Protein AF-A0A074SA97-F1 (afdb_monomer_lite)

Radius of gyration: 10.23 Å; chains: 1; bounding box: 27×27×24 Å

pLDDT: mean 88.26, std 12.86, range [43.78, 97.19]

Organism: NCBI:txid1423351

InterPro domains:
  IPR002893 Zinc finger, MYND-type [PF01753] (7-46)
  IPR002893 Zinc finger, MYND-type [PS50865] (7-46)

Foldseek 3Di:
DDQQAAQPQPRHGAVVGWDADPADSRGTHNDPVSCVVCVVVCVVPRHHD

Sequence (49 aa):
DCLVNVCWMCGGPGKPELRACSQCKQARYCSVLCQRQGWKAHKKYCRAP

Structure (mmCIF, N/CA/C/O backbone):
data_AF-A0A074SA97-F1
#
_entry.id   AF-A0A074SA97-F1
#
loop_
_atom_site.group_PDB
_atom_site.id
_atom_site.type_symbol
_atom_site.label_atom_id
_atom_site.label_alt_id
_atom_site.label_comp_id
_atom_site.label_asym_id
_atom_site.label_entity_id
_atom_site.label_seq_id
_atom_site.pdbx_PDB_ins_code
_atom_site.Cartn_x
_atom_site.Cartn_y
_atom_site.Cartn_z
_atom_site.occupancy
_atom_site.B_iso_or_equiv
_atom_site.auth_seq_id
_atom_site.auth_comp_id
_atom_site.auth_asym_id
_atom_site.auth_atom_id
_atom_site.pdbx_PDB_model_num
ATOM 1 N N . ASP A 1 1 ? 6.592 -23.996 -2.602 1.00 43.78 1 ASP A N 1
ATOM 2 C CA . ASP A 1 1 ? 6.791 -22.709 -1.916 1.00 43.78 1 ASP A CA 1
ATOM 3 C C . ASP A 1 1 ? 5.941 -21.642 -2.606 1.00 43.78 1 ASP A C 1
ATOM 5 O O . ASP A 1 1 ? 6.267 -21.192 -3.699 1.00 43.78 1 ASP A O 1
ATOM 9 N N . CYS A 1 2 ? 4.739 -21.385 -2.086 1.00 44.56 2 CYS A N 1
ATOM 10 C CA . CYS A 1 2 ? 3.673 -20.691 -2.817 1.00 44.56 2 CYS A CA 1
ATOM 11 C C . CYS A 1 2 ? 3.716 -19.168 -2.596 1.00 44.56 2 CYS A C 1
ATOM 13 O O . CYS A 1 2 ? 3.089 -18.658 -1.677 1.00 44.56 2 CYS A O 1
ATOM 15 N N . LEU A 1 3 ? 4.443 -18.456 -3.465 1.00 54.66 3 LEU A N 1
ATOM 16 C CA . LEU A 1 3 ? 4.137 -17.110 -3.997 1.00 54.66 3 LEU A CA 1
ATOM 17 C C . LEU A 1 3 ? 3.667 -15.991 -3.027 1.00 54.66 3 LEU A C 1
ATOM 19 O O . LEU A 1 3 ? 2.984 -15.063 -3.455 1.00 54.66 3 LEU A O 1
ATOM 23 N N . VAL A 1 4 ? 4.079 -15.973 -1.755 1.00 59.31 4 VAL A N 1
ATOM 24 C CA . VAL A 1 4 ? 3.717 -14.895 -0.796 1.00 59.31 4 VAL A CA 1
ATOM 25 C C . VAL A 1 4 ? 4.378 -13.529 -1.073 1.00 59.31 4 VAL A C 1
ATOM 27 O O . VAL A 1 4 ? 4.188 -12.579 -0.314 1.00 59.31 4 VAL A O 1
ATOM 30 N N . ASN A 1 5 ? 5.134 -13.393 -2.167 1.00 75.00 5 ASN A N 1
ATOM 31 C CA . ASN A 1 5 ? 5.852 -12.170 -2.532 1.00 75.00 5 ASN A CA 1
ATOM 32 C C . ASN A 1 5 ? 5.469 -11.630 -3.922 1.00 75.00 5 ASN A C 1
ATOM 34 O O . ASN A 1 5 ? 6.336 -11.254 -4.713 1.00 75.00 5 ASN A O 1
ATOM 38 N N . VAL A 1 6 ? 4.166 -11.506 -4.194 1.00 88.88 6 VAL A N 1
ATOM 39 C CA . VAL A 1 6 ? 3.653 -10.753 -5.355 1.00 88.88 6 VAL A CA 1
ATOM 40 C C . VAL A 1 6 ? 2.919 -9.474 -4.950 1.00 88.88 6 VAL A C 1
ATOM 42 O O . VAL A 1 6 ? 2.297 -9.385 -3.891 1.00 88.88 6 VAL A O 1
ATOM 45 N N . CYS A 1 7 ? 3.008 -8.451 -5.797 1.00 93.50 7 CYS A N 1
ATOM 46 C CA . CYS A 1 7 ? 2.272 -7.208 -5.624 1.00 93.50 7 CYS A CA 1
ATOM 47 C C . CYS A 1 7 ? 0.769 -7.479 -5.715 1.00 93.50 7 CYS A C 1
ATOM 49 O O . CYS A 1 7 ? 0.290 -7.963 -6.738 1.00 93.50 7 CYS A O 1
ATOM 51 N N . TRP A 1 8 ? 0.018 -7.074 -4.691 1.00 93.38 8 TRP A N 1
ATOM 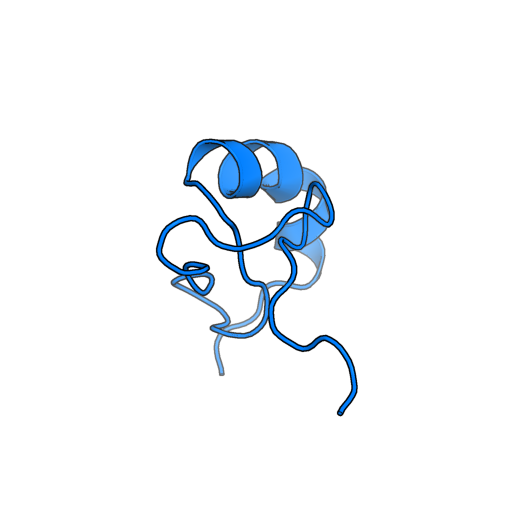52 C CA . TRP A 1 8 ? -1.434 -7.232 -4.630 1.00 93.38 8 TRP A CA 1
ATOM 53 C C . TRP A 1 8 ? -2.154 -6.584 -5.825 1.00 93.38 8 TRP A C 1
ATOM 55 O O . TRP A 1 8 ? -3.228 -7.033 -6.204 1.00 93.38 8 TRP A O 1
ATOM 65 N N . MET A 1 9 ? -1.553 -5.558 -6.443 1.00 94.50 9 MET A N 1
ATOM 66 C CA . MET A 1 9 ? -2.165 -4.852 -7.572 1.00 94.50 9 MET A CA 1
ATOM 67 C C . MET A 1 9 ? -1.796 -5.330 -8.959 1.00 94.50 9 MET A C 1
ATOM 69 O O . MET A 1 9 ? -2.663 -5.362 -9.824 1.00 94.50 9 MET A O 1
ATOM 73 N N . CYS A 1 10 ? -0.525 -5.624 -9.206 1.00 93.19 10 CYS A N 1
ATOM 74 C CA . CYS A 1 10 ? -0.067 -5.960 -10.553 1.00 93.19 10 CYS A CA 1
ATOM 75 C C . CYS A 1 10 ? 0.414 -7.406 -10.683 1.00 93.19 10 CYS A C 1
ATOM 77 O O . CYS A 1 10 ? 0.848 -7.793 -11.760 1.00 93.19 10 CYS A O 1
ATOM 79 N N . GLY A 1 11 ? 0.423 -8.183 -9.594 1.00 91.88 11 GLY A N 1
ATOM 80 C CA . GLY A 1 11 ? 0.987 -9.536 -9.560 1.00 91.88 11 GLY A CA 1
ATOM 81 C C . GLY A 1 11 ? 2.508 -9.593 -9.747 1.00 91.88 11 GLY A C 1
ATOM 82 O O . GLY A 1 11 ? 3.098 -10.663 -9.653 1.00 91.88 11 GLY A O 1
ATOM 83 N N . GLY A 1 12 ? 3.161 -8.454 -9.999 1.00 89.94 12 GLY A N 1
ATOM 84 C CA . GLY A 1 12 ? 4.595 -8.379 -10.245 1.00 89.94 12 GLY A CA 1
ATOM 85 C C . GLY A 1 12 ? 5.444 -8.594 -8.987 1.00 89.94 12 GLY A C 1
ATO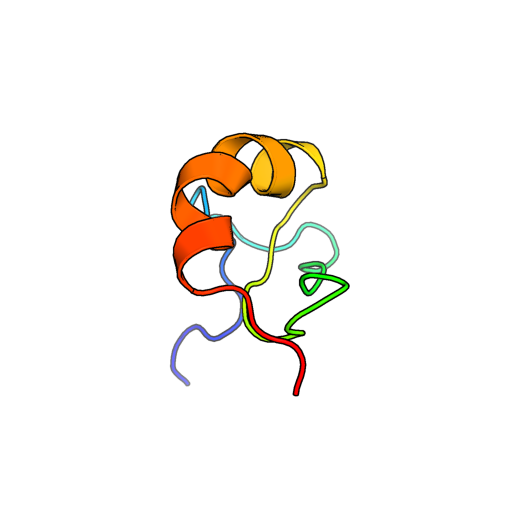M 86 O O . GLY A 1 12 ? 4.951 -8.432 -7.864 1.00 89.94 12 GLY A O 1
ATOM 87 N N . PRO A 1 13 ? 6.737 -8.913 -9.160 1.00 85.94 13 PRO A N 1
ATOM 88 C CA . PRO A 1 13 ? 7.662 -9.094 -8.048 1.00 85.94 13 PRO A CA 1
ATOM 89 C C . PRO A 1 13 ? 7.941 -7.770 -7.321 1.00 85.94 13 PRO A C 1
ATOM 91 O O . PRO A 1 13 ? 7.839 -6.682 -7.898 1.00 85.94 13 PRO A O 1
ATOM 94 N N . GLY A 1 14 ? 8.339 -7.855 -6.050 1.00 75.88 14 GLY A N 1
ATOM 95 C CA . GLY A 1 14 ? 8.945 -6.724 -5.348 1.00 75.88 14 GLY A CA 1
ATOM 96 C C . GLY A 1 14 ? 10.290 -6.369 -5.977 1.00 75.88 14 GLY A C 1
ATOM 97 O O . GLY A 1 14 ? 11.106 -7.252 -6.214 1.00 75.88 14 GLY A O 1
ATOM 98 N N . LYS A 1 15 ? 10.527 -5.091 -6.277 1.00 72.00 15 LYS A N 1
ATOM 99 C CA . LYS A 1 15 ? 11.828 -4.602 -6.753 1.00 72.00 15 LYS A CA 1
ATOM 100 C C . LYS A 1 15 ? 12.242 -3.410 -5.878 1.00 72.00 15 LYS A C 1
ATOM 102 O O . LYS A 1 15 ? 11.696 -2.329 -6.105 1.00 72.00 15 LYS A O 1
ATOM 107 N N . PRO A 1 16 ? 13.141 -3.557 -4.878 1.00 75.31 16 PRO A N 1
ATOM 108 C CA . PRO A 1 16 ? 13.851 -4.768 -4.412 1.00 75.31 16 PRO A CA 1
ATOM 109 C C . PRO A 1 16 ? 13.028 -5.683 -3.485 1.00 75.31 16 PRO A C 1
ATOM 111 O O . PRO A 1 16 ? 13.341 -6.856 -3.334 1.00 75.31 16 PRO A O 1
ATOM 114 N N . GLU A 1 17 ? 11.960 -5.162 -2.885 1.00 85.12 17 GLU A N 1
ATOM 115 C CA . GLU A 1 17 ? 11.062 -5.894 -1.991 1.00 85.12 17 GLU A CA 1
ATOM 116 C C . GLU A 1 17 ? 9.633 -5.368 -2.147 1.00 85.12 17 GLU A C 1
ATOM 118 O O . GLU A 1 17 ? 9.403 -4.297 -2.720 1.00 85.12 17 GLU A O 1
ATOM 123 N N . LEU A 1 18 ? 8.650 -6.118 -1.651 1.00 89.88 18 LEU A N 1
ATOM 124 C CA . LEU A 1 18 ? 7.294 -5.601 -1.543 1.00 89.88 18 LEU A CA 1
ATOM 125 C C . LEU A 1 18 ? 7.090 -4.917 -0.199 1.00 89.88 18 LEU A C 1
ATOM 127 O O . LEU A 1 18 ? 7.397 -5.470 0.853 1.00 89.88 18 LEU A O 1
ATOM 131 N N . ARG A 1 19 ? 6.446 -3.758 -0.233 1.00 91.75 19 ARG A N 1
ATOM 132 C CA . ARG A 1 19 ? 6.092 -2.998 0.961 1.00 91.75 19 ARG A CA 1
ATOM 133 C C . ARG A 1 19 ? 4.730 -3.439 1.466 1.00 91.75 19 ARG A C 1
ATOM 135 O O . ARG A 1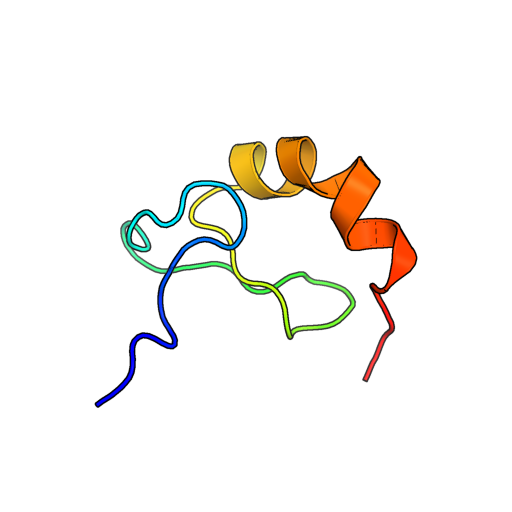 19 ? 3.749 -3.408 0.719 1.00 91.75 19 ARG A O 1
ATOM 142 N N . ALA A 1 20 ? 4.665 -3.834 2.732 1.00 93.50 20 ALA A N 1
ATOM 143 C CA . ALA A 1 20 ? 3.402 -4.133 3.388 1.00 93.50 20 ALA A CA 1
ATOM 144 C C . ALA A 1 20 ? 2.578 -2.852 3.582 1.00 93.50 20 ALA A C 1
ATOM 146 O O . ALA A 1 20 ? 3.116 -1.776 3.850 1.00 93.50 20 ALA A O 1
ATOM 147 N N . CYS A 1 21 ? 1.256 -2.973 3.482 1.00 95.12 21 CYS A N 1
ATOM 148 C CA . CYS A 1 21 ? 0.343 -1.898 3.832 1.00 95.12 21 CYS A CA 1
ATOM 149 C C . CYS A 1 21 ? 0.609 -1.451 5.272 1.00 95.12 21 CYS A C 1
ATOM 151 O O . CYS A 1 21 ? 0.601 -2.273 6.187 1.00 95.12 21 CYS A O 1
ATOM 153 N N . SER A 1 22 ? 0.821 -0.152 5.483 1.00 94.25 22 SER A N 1
ATOM 154 C CA . SER A 1 22 ? 1.173 0.394 6.795 1.00 94.25 22 SER A CA 1
ATOM 155 C C . SER A 1 22 ? 0.114 0.125 7.863 1.00 94.25 22 SER A C 1
ATOM 157 O O . SER A 1 22 ? 0.486 -0.036 9.020 1.00 94.25 22 SER A O 1
ATOM 159 N N . GLN A 1 23 ? -1.158 0.028 7.467 1.00 95.19 23 GLN A N 1
ATOM 160 C CA . GLN A 1 23 ? -2.288 -0.206 8.359 1.00 95.19 23 GLN A CA 1
ATOM 161 C C . GLN A 1 23 ? -2.469 -1.693 8.689 1.00 95.19 23 GLN A C 1
ATOM 163 O O . GLN A 1 23 ? -2.306 -2.081 9.837 1.00 95.19 23 GLN A O 1
ATOM 168 N N . CYS A 1 24 ? -2.782 -2.533 7.696 1.00 95.88 24 CYS A N 1
ATOM 169 C CA . CYS A 1 24 ? -3.144 -3.934 7.951 1.00 95.88 24 CYS A CA 1
ATOM 170 C C . CYS A 1 24 ? -1.973 -4.918 7.963 1.00 95.88 24 CYS A C 1
ATOM 172 O O . CYS A 1 24 ? -2.147 -6.051 8.389 1.00 95.88 24 CYS A O 1
ATOM 174 N N . LYS A 1 25 ? -0.810 -4.538 7.417 1.00 93.25 25 LYS A N 1
ATOM 175 C CA . LYS A 1 25 ? 0.370 -5.404 7.212 1.00 93.25 25 LYS A CA 1
ATOM 176 C C . LYS A 1 25 ? 0.149 -6.659 6.339 1.00 93.25 25 LYS A C 1
ATOM 178 O O . LYS A 1 25 ? 1.116 -7.355 6.053 1.00 93.25 25 LYS A O 1
ATOM 183 N N . GLN A 1 26 ? -1.073 -6.906 5.856 1.00 92.06 26 GLN A N 1
ATOM 184 C CA . GLN A 1 26 ? -1.437 -8.083 5.054 1.00 92.06 26 GLN A CA 1
ATOM 185 C C . GLN A 1 26 ? -1.166 -7.894 3.554 1.00 92.06 26 GLN A C 1
ATOM 187 O O . GLN A 1 26 ? -0.459 -8.689 2.942 1.00 92.06 26 GLN A O 1
ATOM 192 N N . ALA A 1 27 ? -1.702 -6.833 2.940 1.00 93.62 27 ALA A N 1
ATOM 193 C CA . ALA A 1 27 ? -1.487 -6.575 1.514 1.00 93.62 27 ALA A CA 1
ATOM 194 C C . ALA A 1 27 ? -0.071 -6.040 1.257 1.00 93.62 27 ALA A C 1
ATOM 196 O O . ALA A 1 27 ? 0.393 -5.158 1.985 1.00 93.62 27 ALA A O 1
ATOM 197 N N . ARG A 1 28 ? 0.593 -6.523 0.201 1.00 93.81 28 ARG A N 1
ATOM 198 C CA . ARG A 1 28 ? 1.946 -6.101 -0.186 1.00 93.81 28 ARG A CA 1
ATOM 199 C C . ARG A 1 28 ? 1.977 -5.479 -1.580 1.00 93.81 28 ARG A C 1
ATOM 201 O O . ARG A 1 28 ? 1.270 -5.929 -2.474 1.00 93.81 28 ARG A O 1
ATOM 208 N N . TYR A 1 29 ? 2.802 -4.454 -1.780 1.00 93.94 29 TYR A N 1
ATOM 209 C CA . TYR A 1 29 ? 2.856 -3.683 -3.026 1.00 93.94 29 TYR A CA 1
ATOM 210 C C . TYR A 1 29 ? 4.296 -3.440 -3.468 1.00 93.94 29 TYR A C 1
ATOM 212 O O . TYR A 1 29 ? 5.152 -3.120 -2.647 1.00 93.94 29 TYR A O 1
ATOM 220 N N . CYS A 1 30 ? 4.566 -3.523 -4.772 1.00 94.12 30 CYS A N 1
ATOM 221 C CA . CYS A 1 30 ? 5.897 -3.219 -5.310 1.00 94.12 30 CYS A CA 1
ATOM 222 C C . CYS A 1 30 ? 6.213 -1.715 -5.322 1.00 94.12 30 CYS A C 1
ATOM 224 O O . CYS A 1 30 ? 7.366 -1.328 -5.466 1.00 94.12 30 CYS A O 1
ATOM 226 N N . SER A 1 31 ? 5.204 -0.852 -5.163 1.00 92.69 31 SER A N 1
ATOM 227 C CA . SER A 1 31 ? 5.366 0.601 -5.119 1.00 92.69 31 SER A CA 1
ATOM 228 C C . SER A 1 31 ? 4.187 1.284 -4.423 1.00 92.69 31 SER A C 1
ATOM 230 O O . SER A 1 31 ? 3.086 0.733 -4.331 1.00 92.69 31 SER A O 1
ATOM 232 N N . VAL A 1 32 ? 4.394 2.533 -3.996 1.00 92.38 32 VAL A N 1
ATOM 233 C CA . VAL A 1 32 ? 3.313 3.406 -3.501 1.00 92.38 32 VAL A CA 1
ATOM 234 C C . VAL A 1 32 ? 2.263 3.656 -4.591 1.00 92.38 32 VAL A C 1
ATOM 236 O O . VAL A 1 32 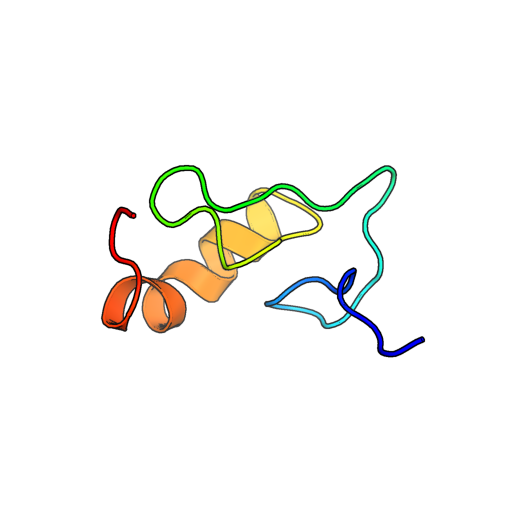? 1.081 3.788 -4.285 1.00 92.38 32 VAL A O 1
ATOM 239 N N . LEU A 1 33 ? 2.667 3.672 -5.866 1.00 94.44 33 LEU A N 1
ATOM 240 C CA . LEU A 1 33 ? 1.749 3.806 -6.999 1.00 94.44 33 LEU A CA 1
ATOM 241 C C . LEU A 1 33 ? 0.776 2.627 -7.067 1.00 94.44 33 LEU A C 1
ATOM 243 O O . LEU A 1 33 ? -0.433 2.843 -7.106 1.00 94.44 33 LEU A O 1
ATOM 247 N N . CYS A 1 34 ? 1.290 1.397 -6.978 1.00 95.56 34 CYS A N 1
ATOM 248 C CA . CYS A 1 34 ? 0.456 0.202 -6.879 1.00 95.56 34 CYS A CA 1
ATOM 249 C C . CYS A 1 34 ? -0.468 0.280 -5.659 1.00 95.56 34 CYS A C 1
ATOM 251 O O . CYS A 1 34 ? -1.669 0.090 -5.797 1.00 95.56 34 CYS A O 1
ATOM 253 N N . GLN A 1 35 ? 0.032 0.658 -4.480 1.00 94.94 35 GLN A N 1
ATOM 254 C CA . GLN A 1 35 ? -0.832 0.808 -3.302 1.00 94.94 35 GLN A CA 1
ATOM 255 C C . GLN A 1 35 ? -1.985 1.799 -3.532 1.00 94.94 35 GLN A C 1
ATOM 257 O O . GLN A 1 35 ? -3.134 1.492 -3.216 1.00 94.94 35 GLN A O 1
ATOM 262 N N . ARG A 1 36 ? -1.701 2.970 -4.113 1.00 95.62 36 ARG A N 1
ATOM 263 C CA . ARG A 1 36 ? -2.709 4.004 -4.400 1.00 95.62 36 ARG A CA 1
ATOM 264 C C . ARG A 1 36 ? -3.723 3.552 -5.447 1.00 95.62 36 ARG A C 1
ATOM 266 O O . ARG A 1 36 ? -4.916 3.773 -5.257 1.00 95.62 36 ARG A O 1
ATOM 273 N N . GLN A 1 37 ? -3.272 2.885 -6.509 1.00 96.56 37 GLN A N 1
ATOM 274 C CA . GLN A 1 37 ? -4.147 2.347 -7.553 1.00 96.56 37 GLN A CA 1
ATOM 275 C C . GLN A 1 37 ? -5.110 1.295 -6.984 1.00 96.56 37 GLN A C 1
ATOM 277 O O . GLN A 1 37 ? -6.295 1.291 -7.313 1.00 96.56 37 GLN A O 1
ATOM 282 N N . GLY A 1 38 ? -4.621 0.459 -6.066 1.00 93.56 38 GLY A N 1
ATOM 283 C CA . GLY A 1 38 ? -5.419 -0.557 -5.384 1.00 93.56 38 GLY A CA 1
ATOM 284 C C . GLY A 1 38 ? -6.276 -0.071 -4.239 1.00 93.56 38 GLY A C 1
ATOM 285 O O . GLY A 1 38 ? -7.150 -0.804 -3.777 1.00 93.56 38 GLY A O 1
ATOM 286 N N . TRP A 1 39 ? -6.063 1.159 -3.776 1.00 95.69 39 T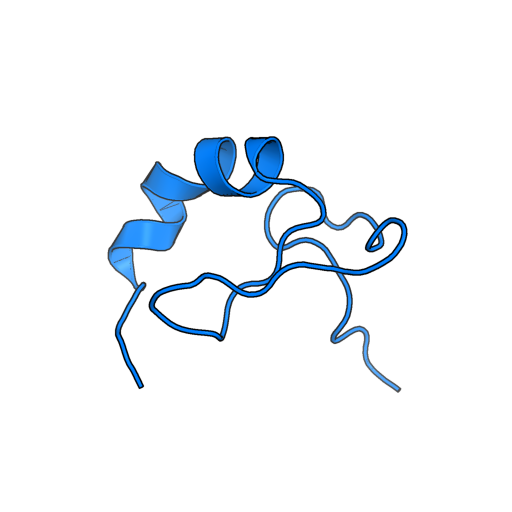RP A N 1
ATOM 287 C CA . TRP A 1 39 ? -6.619 1.622 -2.513 1.00 95.69 39 TRP A CA 1
ATOM 288 C C . TRP A 1 39 ? -8.146 1.566 -2.466 1.00 95.69 39 TRP A C 1
ATOM 290 O O . TRP A 1 39 ? -8.712 1.150 -1.459 1.00 95.69 39 TRP A O 1
ATOM 300 N N . LYS A 1 40 ? -8.838 1.926 -3.557 1.00 96.19 40 LYS A N 1
ATOM 301 C CA . LYS A 1 40 ? -10.313 1.908 -3.600 1.00 96.19 40 LYS A CA 1
ATOM 302 C C . LYS A 1 40 ? -10.900 0.513 -3.353 1.00 96.19 40 LYS A C 1
ATOM 304 O O . LYS A 1 40 ? -11.959 0.419 -2.733 1.00 96.19 40 LYS A O 1
ATOM 309 N N . ALA A 1 41 ? -10.232 -0.537 -3.829 1.00 95.56 41 ALA A N 1
ATOM 310 C CA . ALA A 1 41 ? -10.619 -1.919 -3.572 1.00 95.56 41 ALA A CA 1
ATOM 311 C C . ALA A 1 41 ? -10.111 -2.372 -2.196 1.00 95.56 41 ALA A C 1
ATOM 313 O O . ALA A 1 41 ? -10.906 -2.826 -1.376 1.00 95.56 41 ALA A O 1
ATOM 314 N N . HIS A 1 42 ? -8.827 -2.133 -1.910 1.00 96.00 42 HIS A N 1
ATOM 315 C CA . HIS A 1 42 ? -8.162 -2.544 -0.677 1.00 96.00 42 HIS A CA 1
ATOM 316 C C . HIS A 1 42 ? -8.818 -2.019 0.599 1.00 96.00 42 HIS A C 1
ATOM 318 O O . HIS A 1 42 ? -9.010 -2.772 1.553 1.00 96.00 42 HIS A O 1
ATOM 324 N N . LYS A 1 43 ? -9.212 -0.742 0.621 1.00 95.94 43 LYS A N 1
ATOM 325 C CA . LYS A 1 43 ? -9.761 -0.090 1.817 1.00 95.94 43 LYS A CA 1
ATOM 326 C C . LYS A 1 43 ? -11.017 -0.765 2.373 1.00 95.94 43 LYS A C 1
ATOM 328 O O . LYS A 1 43 ? -11.309 -0.602 3.548 1.00 95.94 43 LYS A O 1
ATOM 333 N N . LYS A 1 44 ? -11.756 -1.523 1.551 1.00 97.19 44 LYS A N 1
ATOM 334 C CA . LYS A 1 44 ? -12.995 -2.206 1.963 1.00 97.19 44 LYS A CA 1
ATOM 335 C C . LYS A 1 44 ? -12.750 -3.289 3.019 1.00 97.19 44 LYS A C 1
ATOM 337 O O . LYS A 1 44 ? -13.645 -3.593 3.797 1.00 97.19 44 LYS A O 1
ATOM 342 N N . TYR A 1 45 ? -11.550 -3.862 3.035 1.00 94.75 45 TYR A N 1
ATOM 343 C CA . TYR A 1 45 ? -11.152 -4.941 3.943 1.00 94.75 45 TYR A CA 1
ATOM 344 C C . TYR A 1 45 ? -9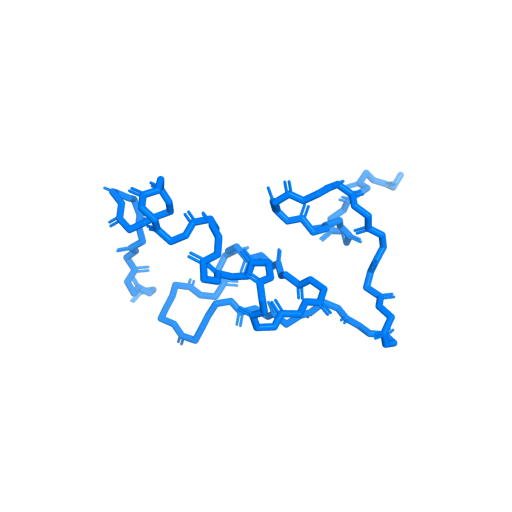.835 -4.642 4.672 1.00 94.75 45 TYR A C 1
ATOM 346 O O . TYR A 1 45 ? -9.312 -5.500 5.377 1.00 94.75 45 TYR A O 1
ATOM 354 N N . CYS A 1 46 ? -9.288 -3.431 4.534 1.00 96.50 46 CYS A N 1
ATOM 355 C CA . CYS A 1 46 ? -8.102 -3.019 5.274 1.00 96.50 46 CYS A CA 1
ATOM 356 C C . CYS A 1 46 ? -8.464 -2.790 6.748 1.00 96.50 46 CYS A C 1
ATOM 358 O O . CYS A 1 46 ? -9.217 -1.873 7.071 1.00 96.50 46 CYS A O 1
ATOM 360 N N . ARG A 1 47 ? -7.935 -3.635 7.636 1.00 96.06 47 ARG A N 1
ATOM 361 C CA . ARG A 1 47 ? -8.135 -3.563 9.089 1.00 96.06 47 ARG A CA 1
ATOM 362 C C . ARG A 1 47 ? -6.786 -3.662 9.784 1.00 96.06 47 ARG A C 1
ATOM 364 O O . ARG A 1 47 ? -5.936 -4.418 9.321 1.00 96.06 47 ARG A O 1
ATOM 371 N N . ALA A 1 48 ? -6.584 -2.868 10.834 1.00 91.75 48 ALA A N 1
ATOM 372 C CA . ALA A 1 48 ? -5.400 -3.014 11.676 1.00 91.75 48 ALA A CA 1
ATOM 373 C C . ALA A 1 48 ? -5.374 -4.431 12.292 1.00 91.75 48 ALA A C 1
ATOM 375 O O . ALA A 1 48 ? -6.452 -5.017 12.438 1.00 91.75 48 ALA A O 1
ATOM 376 N N . PRO A 1 49 ? -4.182 -4.985 12.574 1.00 80.12 49 PRO A N 1
ATOM 377 C CA . PRO A 1 49 ? -4.048 -6.226 13.330 1.00 80.12 49 PRO A CA 1
ATOM 378 C C . PRO A 1 49 ? -4.765 -6.168 14.679 1.00 80.12 49 PRO A C 1
ATOM 380 O O . PRO A 1 49 ? -4.786 -5.067 15.280 1.00 80.12 49 PRO A O 1
#

Secondary structure (DSSP, 8-state):
---TTB-TTT-PBPSS-PEEPTTTS-SEESSHHHHHHHHHHHTTT----